Protein AF-A0AA50E082-F1 (afdb_monomer)

Mean predicted aligned error: 4.79 Å

Foldseek 3Di:
DDAPPQKDWDWDQDPLGIKIKIWRHGPPLDDPPDPLVVAAADEDEWDDDVQIALVVCNVPQVVCSNRHGYMYIGDVPDDDDDDD

Secondary structure (DSSP, 8-state):
----TTEEEEEEEETTEEEEEEEE-STTT--TT--GGGSPEEE----SSTT-SGGGGTTTGGGGTTTSEEEEEPPTTSSS----

Nearest PDB structures (foldseek):
  4dmc-assembly2_D  TM=8.461E-01  e=1.113E-03  Pseudomonas aeruginosa UCBPP-PA14
  4dmf-assembly2_D  TM=8.457E-01  e=1.540E-03  Pseudomonas aeruginosa UCBPP-PA14
  5jd5-assembly2_B  TM=6.121E-01  e=1.353E-01  uncultured bacterium
  7r7j-assembly2_B  TM=5.553E-01  e=2.852E+00  Escherichia coli K-12
  7r7j-assembly1_A  TM=5.328E-01  e=4.491E+00  Escherichia coli K-12

Sequence (84 aa):
MIEPLGFTRNSLVTSLGTIVYYEATEAPWVEAVDSLGDRQTLVFLHGFGGGSSAYEWSKVYPAFAADYRVLAPDLLGWGAPTIR

Structure (mmCIF, N/CA/C/O backbone):
data_AF-A0AA50E082-F1
#
_entry.id   AF-A0AA50E082-F1
#
loop_
_atom_site.group_PDB
_atom_site.id
_atom_site.type_symbol
_atom_site.label_atom_id
_atom_site.label_alt_id
_atom_site.label_comp_id
_atom_site.label_asym_id
_atom_site.label_entity_id
_atom_site.label_seq_id
_atom_site.pdbx_PDB_ins_code
_atom_site.Cartn_x
_atom_site.Cartn_y
_atom_site.Cartn_z
_atom_site.occupancy
_atom_site.B_iso_or_equiv
_atom_site.auth_seq_id
_atom_site.auth_comp_id
_atom_site.auth_asym_id
_atom_site.auth_atom_id
_atom_site.pdbx_PDB_model_num
ATOM 1 N N . MET A 1 1 ? 2.214 5.476 -14.920 1.00 66.19 1 MET A N 1
ATOM 2 C CA . MET A 1 1 ? 1.323 4.916 -13.887 1.00 66.19 1 MET A CA 1
ATOM 3 C C . MET A 1 1 ? -0.087 5.364 -14.203 1.00 66.19 1 MET A C 1
ATOM 5 O O . MET A 1 1 ? -0.237 6.508 -14.608 1.00 66.19 1 MET A O 1
ATOM 9 N N . ILE A 1 2 ? -1.079 4.485 -14.092 1.00 75.69 2 ILE A N 1
ATOM 10 C CA . ILE A 1 2 ? -2.480 4.913 -14.088 1.00 75.69 2 ILE A CA 1
ATOM 11 C C . ILE A 1 2 ? -2.837 5.103 -12.619 1.00 75.69 2 ILE A C 1
ATOM 13 O O . ILE A 1 2 ? -2.750 4.142 -11.859 1.00 75.69 2 ILE A O 1
ATOM 17 N N . GLU A 1 3 ? -3.168 6.329 -12.236 1.00 84.19 3 GLU A N 1
ATOM 18 C CA . GLU A 1 3 ? -3.767 6.634 -10.939 1.00 84.19 3 GLU A CA 1
ATOM 19 C C . GLU A 1 3 ? -5.285 6.562 -11.127 1.00 84.19 3 GLU A C 1
ATOM 21 O O . GLU A 1 3 ? -5.836 7.318 -11.935 1.00 84.19 3 GLU A O 1
ATOM 26 N N . PRO A 1 4 ? -5.968 5.590 -10.498 1.00 88.00 4 PRO A N 1
ATOM 27 C CA . PRO A 1 4 ? -7.415 5.496 -10.594 1.00 88.00 4 PRO A CA 1
ATOM 28 C C . PRO A 1 4 ? -8.068 6.745 -10.003 1.00 88.00 4 PRO A C 1
ATOM 30 O O . PRO A 1 4 ? -7.539 7.349 -9.074 1.00 88.00 4 PRO A O 1
ATOM 33 N N . LEU A 1 5 ? -9.229 7.127 -10.536 1.00 91.75 5 LEU A N 1
ATOM 34 C CA . LEU A 1 5 ? -10.013 8.244 -10.004 1.00 91.75 5 LEU A CA 1
ATOM 35 C C . LEU A 1 5 ? -10.157 8.102 -8.484 1.00 91.75 5 LEU A C 1
ATOM 37 O O . LEU A 1 5 ? -10.438 7.000 -8.033 1.00 91.75 5 LEU A O 1
ATOM 41 N N . GLY A 1 6 ? -9.966 9.172 -7.713 1.00 92.25 6 GLY A N 1
ATOM 42 C CA . GLY A 1 6 ? -10.135 9.166 -6.254 1.00 92.25 6 GLY A CA 1
ATOM 43 C C . GLY A 1 6 ? -9.028 8.460 -5.454 1.00 92.25 6 GLY A C 1
ATOM 44 O O . GLY A 1 6 ? -9.144 8.352 -4.230 1.00 92.25 6 GLY A O 1
ATOM 45 N N . PHE A 1 7 ? -7.969 7.975 -6.115 1.00 93.50 7 PHE A N 1
ATOM 46 C CA . PHE A 1 7 ? -6.775 7.436 -5.464 1.00 93.50 7 PHE A CA 1
ATOM 47 C C . PHE A 1 7 ? -5.642 8.455 -5.449 1.00 93.50 7 PHE A C 1
ATOM 49 O O . PHE A 1 7 ? -5.365 9.106 -6.455 1.00 93.50 7 PHE A O 1
ATOM 56 N N . THR A 1 8 ? -4.931 8.506 -4.328 1.00 92.50 8 THR A N 1
ATOM 57 C CA . THR A 1 8 ? -3.770 9.374 -4.139 1.00 92.50 8 THR A CA 1
ATOM 58 C C . THR A 1 8 ? -2.517 8.549 -3.915 1.00 92.50 8 TH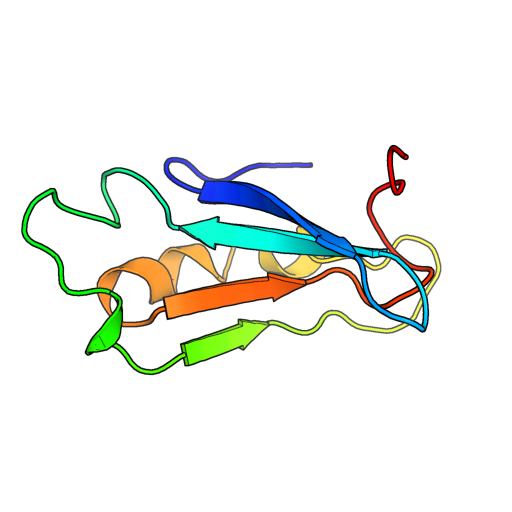R A C 1
ATOM 60 O O . THR A 1 8 ? -2.535 7.507 -3.256 1.00 92.50 8 THR A O 1
ATOM 63 N N . ARG A 1 9 ? -1.405 9.044 -4.462 1.00 92.56 9 ARG A N 1
ATOM 64 C CA . ARG A 1 9 ? -0.060 8.553 -4.183 1.00 92.56 9 ARG A CA 1
ATOM 65 C C . ARG A 1 9 ? 0.492 9.223 -2.929 1.00 92.56 9 ARG A C 1
ATOM 67 O O . ARG A 1 9 ? 0.773 10.419 -2.937 1.00 92.56 9 ARG A O 1
ATOM 74 N N . ASN A 1 10 ? 0.754 8.426 -1.905 1.00 92.75 10 ASN A N 1
ATOM 75 C CA . ASN A 1 10 ? 1.367 8.855 -0.655 1.00 92.75 10 ASN A CA 1
ATOM 76 C C . ASN A 1 10 ? 2.744 8.211 -0.459 1.00 92.75 10 ASN A C 1
ATOM 78 O O . ASN A 1 10 ? 3.126 7.257 -1.144 1.00 92.75 10 ASN A O 1
ATOM 82 N N . SER A 1 11 ? 3.513 8.746 0.487 1.00 93.12 11 SER A N 1
ATOM 83 C CA . SER A 1 11 ? 4.783 8.163 0.909 1.00 93.12 11 SER A CA 1
ATOM 84 C C . SER A 1 11 ? 4.894 8.118 2.430 1.00 93.12 11 SER A C 1
ATOM 86 O O . SER A 1 11 ? 4.377 8.978 3.141 1.00 93.12 11 SER A O 1
ATOM 88 N N . LEU A 1 12 ? 5.556 7.081 2.937 1.00 92.75 12 LEU A N 1
ATOM 89 C CA . LEU A 1 12 ? 5.832 6.892 4.356 1.00 92.75 12 LEU A CA 1
ATOM 90 C C . LEU A 1 12 ? 7.322 6.630 4.551 1.00 92.75 12 LEU A C 1
ATOM 92 O O . LEU A 1 12 ? 7.862 5.654 4.029 1.00 92.75 12 LEU A O 1
ATOM 96 N N . VAL A 1 13 ? 7.984 7.493 5.321 1.00 93.31 13 VAL A N 1
ATOM 97 C CA . VAL A 1 13 ? 9.386 7.303 5.710 1.00 93.31 13 VAL A CA 1
ATOM 98 C C . VAL A 1 13 ? 9.454 6.304 6.862 1.00 93.31 13 VAL A C 1
ATOM 100 O O . VAL A 1 13 ? 8.815 6.487 7.896 1.00 93.31 13 VAL A O 1
ATOM 103 N N . THR A 1 14 ? 10.255 5.258 6.692 1.00 90.56 14 THR A N 1
ATOM 104 C CA . THR A 1 14 ? 10.538 4.243 7.713 1.00 90.56 14 THR A CA 1
ATOM 105 C C . THR A 1 14 ? 12.041 4.187 7.994 1.00 90.56 14 THR A C 1
ATOM 107 O O . THR A 1 14 ? 12.845 4.760 7.257 1.00 90.56 14 THR A O 1
ATOM 110 N N . SER A 1 15 ? 12.453 3.449 9.027 1.00 93.88 15 SER A N 1
ATOM 111 C CA . SER A 1 15 ? 13.876 3.211 9.309 1.00 93.88 15 SER A CA 1
ATOM 112 C C . SER A 1 15 ? 14.603 2.424 8.209 1.00 93.88 15 SER A C 1
ATOM 114 O O . SER A 1 15 ? 15.828 2.480 8.140 1.00 93.88 15 SER A O 1
ATOM 116 N N . LEU A 1 16 ? 13.870 1.709 7.348 1.00 91.69 16 LEU A N 1
ATOM 117 C CA . LEU A 1 16 ? 14.415 0.877 6.268 1.00 91.69 16 LEU A CA 1
ATOM 118 C C . LEU A 1 16 ? 14.356 1.555 4.891 1.00 91.69 16 LEU A C 1
ATOM 120 O O . LEU A 1 16 ? 14.804 0.982 3.900 1.00 91.69 16 LEU A O 1
ATOM 124 N N . GLY A 1 17 ? 13.811 2.769 4.818 1.00 89.81 17 GLY A N 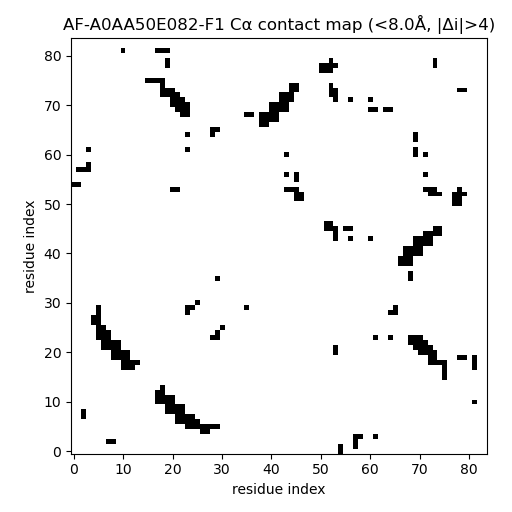1
ATOM 125 C CA . GLY A 1 17 ? 13.593 3.504 3.576 1.00 89.81 17 GLY A CA 1
ATOM 126 C C . GLY A 1 17 ? 12.172 4.043 3.473 1.00 89.81 17 GLY A C 1
ATOM 127 O O . GLY A 1 17 ? 11.382 3.957 4.413 1.00 89.81 17 GLY A O 1
ATOM 128 N N . THR A 1 18 ? 11.842 4.613 2.321 1.00 92.69 18 THR A N 1
ATOM 129 C CA . THR A 1 18 ? 10.506 5.159 2.072 1.00 92.69 18 THR A CA 1
ATOM 130 C C . THR A 1 18 ? 9.669 4.163 1.294 1.00 92.69 18 THR A C 1
ATOM 132 O O . THR A 1 18 ? 10.123 3.629 0.284 1.00 92.69 18 THR A O 1
ATOM 135 N N . ILE A 1 19 ? 8.438 3.962 1.746 1.00 93.56 19 ILE A N 1
ATOM 136 C CA . ILE A 1 19 ? 7.412 3.212 1.027 1.00 93.56 19 ILE A CA 1
ATOM 137 C C . ILE A 1 19 ? 6.534 4.219 0.297 1.00 93.56 19 ILE A C 1
ATOM 139 O O . ILE A 1 19 ? 6.019 5.149 0.917 1.00 93.56 19 ILE A O 1
ATOM 143 N N . VAL A 1 20 ? 6.358 4.039 -1.008 1.00 94.31 20 VAL A N 1
ATOM 144 C CA . VAL A 1 20 ? 5.320 4.731 -1.780 1.00 94.31 20 VAL A CA 1
ATOM 145 C C . VAL A 1 20 ? 4.096 3.828 -1.806 1.00 94.31 20 VAL A C 1
ATOM 147 O O . VAL A 1 20 ? 4.232 2.624 -2.000 1.00 94.31 20 VAL A O 1
ATOM 150 N N . TYR A 1 21 ? 2.908 4.379 -1.594 1.00 94.62 21 TYR A N 1
ATOM 151 C CA . TYR A 1 21 ? 1.670 3.608 -1.613 1.00 94.62 21 TYR A CA 1
ATOM 152 C C . TYR A 1 21 ? 0.517 4.405 -2.203 1.00 94.62 21 TYR A C 1
ATOM 154 O O . TYR A 1 21 ? 0.540 5.635 -2.219 1.00 94.62 21 TYR A O 1
ATOM 162 N N . TYR A 1 22 ? -0.484 3.681 -2.692 1.00 94.62 22 TYR A N 1
ATOM 163 C CA . TYR A 1 22 ? -1.709 4.246 -3.242 1.00 94.62 22 TYR A CA 1
ATOM 164 C C . TYR A 1 22 ? -2.877 3.853 -2.354 1.00 94.62 22 TYR A C 1
ATOM 166 O O . TYR A 1 22 ? -2.995 2.690 -1.958 1.00 94.62 22 TYR A O 1
ATOM 174 N N . GLU A 1 23 ? -3.732 4.817 -2.051 1.00 94.31 23 GLU A N 1
ATOM 175 C CA . GLU A 1 23 ? -4.952 4.602 -1.281 1.00 94.31 23 GLU A CA 1
ATOM 176 C C . GLU A 1 23 ? -6.084 5.472 -1.826 1.00 94.31 23 GLU A C 1
ATOM 178 O O . GLU A 1 23 ? -5.841 6.494 -2.470 1.00 94.31 23 GLU A O 1
ATOM 183 N N . ALA A 1 24 ? -7.321 5.050 -1.582 1.00 92.81 24 ALA A N 1
ATOM 184 C CA . ALA A 1 24 ? -8.492 5.847 -1.907 1.00 92.81 24 ALA A CA 1
ATOM 185 C C . ALA A 1 24 ? -8.650 6.955 -0.858 1.00 92.81 24 ALA A C 1
ATOM 187 O O . ALA A 1 24 ? -8.819 6.657 0.325 1.00 92.81 24 ALA A O 1
ATOM 188 N N . THR A 1 25 ? -8.581 8.217 -1.280 1.00 89.25 25 THR A N 1
ATOM 189 C CA . THR A 1 25 ? -8.688 9.380 -0.376 1.00 89.25 25 THR A CA 1
ATOM 190 C C . THR A 1 25 ? -9.840 10.310 -0.726 1.00 89.25 25 THR A C 1
ATOM 192 O O . THR A 1 25 ? -10.178 11.175 0.076 1.00 89.25 25 THR A O 1
ATOM 195 N N . GLU A 1 26 ? -10.429 10.166 -1.915 1.00 89.19 26 GLU A N 1
ATOM 196 C CA . GLU A 1 26 ? -11.439 11.086 -2.436 1.00 89.19 26 GLU A CA 1
ATOM 197 C C . GLU A 1 26 ? -12.627 10.343 -3.069 1.00 89.19 26 GLU A C 1
ATOM 199 O O . GLU A 1 26 ? -12.634 9.115 -3.226 1.00 89.19 26 GLU A O 1
ATOM 204 N N . ALA A 1 27 ? -13.647 11.114 -3.451 1.00 88.50 27 ALA A N 1
ATOM 205 C CA . ALA A 1 27 ? -14.798 10.620 -4.191 1.00 88.50 27 ALA A CA 1
ATOM 206 C C . ALA A 1 27 ? -14.367 9.884 -5.484 1.00 88.50 27 ALA A C 1
ATOM 208 O O . ALA A 1 27 ? -13.409 10.295 -6.148 1.00 88.50 27 ALA A O 1
ATOM 209 N N . PRO A 1 28 ? -15.074 8.809 -5.883 1.00 90.06 28 PRO A N 1
ATOM 210 C CA . 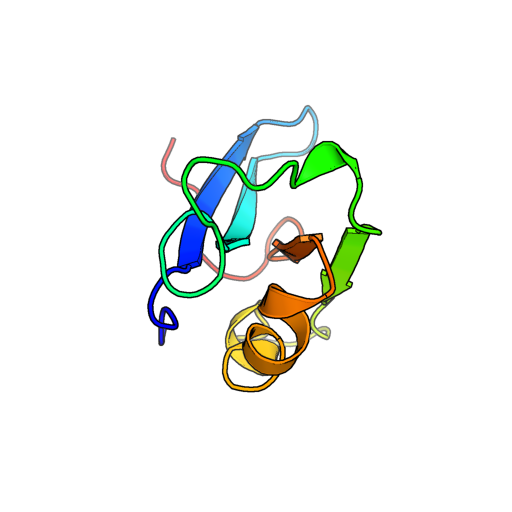PRO A 1 28 ? -16.339 8.318 -5.320 1.00 90.06 28 PRO A CA 1
ATOM 211 C C . PRO A 1 28 ? -16.184 7.320 -4.155 1.00 90.06 28 PRO A C 1
ATOM 213 O O . PRO A 1 28 ? -17.162 6.698 -3.757 1.00 90.06 28 PRO A O 1
ATOM 216 N N . TRP A 1 29 ? -14.968 7.096 -3.650 1.00 88.31 29 TRP A N 1
ATOM 217 C CA . TRP A 1 29 ? -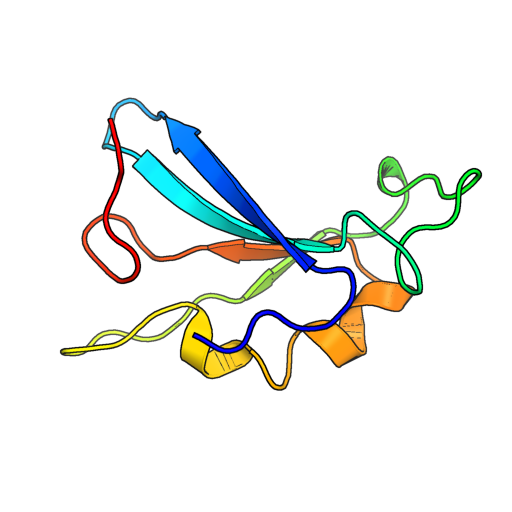14.695 6.007 -2.697 1.00 88.31 29 TRP A CA 1
ATOM 218 C C . TRP A 1 29 ? -14.747 6.440 -1.237 1.00 88.31 29 TRP A C 1
ATOM 220 O O . TRP A 1 29 ? -14.998 5.612 -0.359 1.00 88.31 29 TRP A O 1
ATOM 230 N N . VAL A 1 30 ? -14.449 7.718 -1.002 1.00 83.38 30 VAL A N 1
ATOM 231 C CA . VAL A 1 30 ? -14.422 8.349 0.313 1.00 83.38 30 VAL A CA 1
ATOM 232 C C . VAL A 1 30 ? -15.421 9.496 0.306 1.00 83.38 30 VAL A C 1
ATOM 234 O O . VAL A 1 30 ? -15.219 10.501 -0.376 1.00 83.38 30 VAL A O 1
ATOM 237 N N . GLU A 1 31 ? -16.505 9.338 1.058 1.00 78.31 31 GLU A N 1
ATOM 238 C CA . GLU A 1 31 ? -17.490 10.399 1.287 1.00 78.31 31 GLU A CA 1
ATOM 239 C C . GLU A 1 31 ? -17.108 11.242 2.516 1.00 78.31 31 GLU A C 1
ATOM 241 O O . GLU A 1 31 ? -16.410 10.784 3.418 1.00 78.31 31 GLU A O 1
ATOM 246 N N . ALA A 1 32 ? -17.603 12.480 2.609 1.00 64.94 32 ALA A N 1
ATOM 247 C CA . ALA A 1 32 ? -17.258 13.399 3.708 1.00 64.94 32 ALA A CA 1
ATOM 248 C C . ALA A 1 32 ? -17.660 12.898 5.116 1.00 64.94 32 ALA A C 1
ATOM 250 O O . ALA A 1 32 ? -17.190 13.430 6.120 1.00 64.94 32 ALA A O 1
ATOM 251 N N . VAL A 1 33 ? -18.544 11.896 5.188 1.00 59.88 33 VAL A N 1
ATOM 252 C CA . VAL A 1 33 ? -19.058 11.285 6.430 1.00 59.88 33 VAL A CA 1
ATOM 253 C C . VAL A 1 33 ? -18.534 9.855 6.624 1.00 59.88 33 VAL A C 1
ATOM 255 O O . VAL A 1 33 ? -18.949 9.156 7.544 1.00 59.88 33 VAL A O 1
ATOM 258 N N . ASP A 1 34 ? -17.655 9.401 5.737 1.00 66.69 34 ASP A N 1
ATOM 259 C CA . ASP A 1 34 ? -17.197 8.023 5.672 1.00 66.69 34 ASP A CA 1
ATOM 260 C C . ASP A 1 34 ? -16.124 7.768 6.734 1.00 66.69 34 ASP A C 1
ATOM 262 O O . ASP A 1 34 ? -15.014 8.309 6.685 1.00 66.69 34 ASP A O 1
ATOM 266 N N . SER A 1 35 ? -16.444 6.936 7.723 1.00 64.94 35 SER A N 1
ATOM 267 C CA . SER A 1 35 ? -15.465 6.446 8.684 1.00 64.94 35 SER A CA 1
ATOM 268 C C . SER A 1 35 ? -14.619 5.360 8.023 1.00 64.94 35 SER A C 1
ATOM 270 O O . SER A 1 35 ? -14.776 4.170 8.280 1.00 64.94 35 SER A O 1
ATOM 272 N N . LEU A 1 36 ? -13.639 5.760 7.204 1.00 66.50 36 LEU A N 1
ATOM 273 C CA . LEU A 1 36 ? -12.620 4.842 6.665 1.00 66.50 36 LEU A CA 1
ATOM 274 C C . LEU A 1 36 ? -11.958 3.975 7.754 1.00 66.50 36 LEU A C 1
ATOM 276 O O . LEU A 1 36 ? -11.463 2.890 7.459 1.00 66.50 36 LEU A O 1
ATOM 280 N N . GLY A 1 37 ? -11.959 4.446 9.007 1.00 68.81 37 GLY A N 1
ATOM 281 C CA . GLY A 1 37 ? -11.494 3.704 10.180 1.00 68.81 37 GLY A CA 1
ATOM 282 C C . GLY A 1 37 ? -12.313 2.456 10.534 1.00 68.81 37 GLY A C 1
ATOM 283 O O . GLY A 1 37 ? -11.772 1.572 11.193 1.00 68.81 37 GLY A O 1
ATOM 284 N N . ASP A 1 38 ? -13.560 2.346 10.069 1.00 81.06 38 ASP A N 1
ATOM 285 C CA . ASP A 1 38 ? -14.436 1.19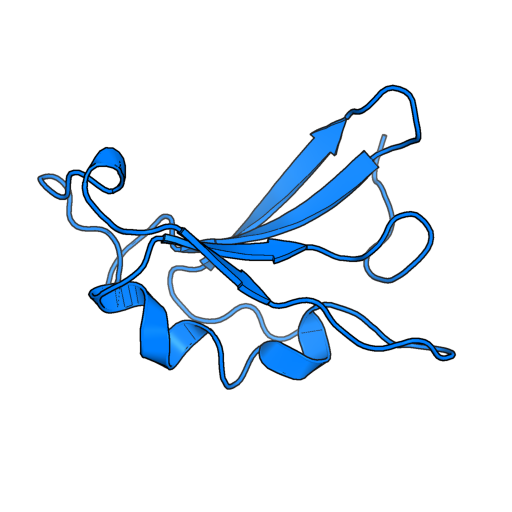8 10.336 1.00 81.06 38 ASP A CA 1
ATOM 286 C C . ASP A 1 38 ? -14.310 0.103 9.261 1.00 81.06 38 ASP A C 1
ATOM 288 O O . ASP A 1 38 ? -14.713 -1.043 9.481 1.00 81.06 38 ASP A O 1
ATOM 292 N N . ARG A 1 39 ? -13.721 0.421 8.097 1.00 87.94 39 ARG A N 1
ATOM 293 C CA . ARG A 1 39 ? -13.487 -0.550 7.019 1.00 87.94 39 ARG A CA 1
ATOM 294 C C . ARG A 1 39 ? -12.287 -1.438 7.329 1.00 87.94 39 ARG A C 1
ATOM 296 O O . ARG A 1 39 ? -11.243 -0.989 7.805 1.00 87.94 39 ARG A O 1
ATOM 303 N N . GLN A 1 40 ? -12.390 -2.713 6.959 1.00 94.38 40 GLN A N 1
ATOM 304 C CA . GLN A 1 40 ? -11.235 -3.606 6.994 1.00 94.38 40 GLN A CA 1
ATOM 305 C C . GLN A 1 40 ? -10.167 -3.133 5.999 1.00 94.38 40 GLN A C 1
ATOM 307 O O . GLN A 1 40 ? -10.475 -2.696 4.889 1.00 94.38 40 GLN A O 1
ATOM 312 N N . THR A 1 41 ? -8.898 -3.219 6.400 1.00 95.44 41 THR A N 1
ATOM 313 C CA . THR A 1 41 ? -7.774 -2.856 5.528 1.00 95.44 41 THR A CA 1
ATOM 314 C C . THR A 1 41 ? -7.427 -4.018 4.604 1.00 95.44 41 THR A C 1
ATOM 316 O O . THR A 1 41 ? -7.156 -5.122 5.075 1.00 95.44 41 THR A O 1
ATOM 319 N N . LEU A 1 42 ? -7.395 -3.756 3.297 1.00 96.44 42 LEU A N 1
ATOM 320 C CA . LEU A 1 42 ? -6.993 -4.710 2.267 1.00 96.44 42 LEU A CA 1
ATOM 321 C C . LEU A 1 42 ? -5.713 -4.220 1.586 1.00 96.44 42 LEU A C 1
ATOM 323 O O . LEU A 1 42 ? -5.693 -3.145 0.986 1.00 96.44 42 LEU A O 1
ATOM 327 N N . VAL A 1 43 ? -4.645 -5.016 1.679 1.00 97.06 43 VAL A N 1
ATOM 328 C CA . VAL A 1 43 ? -3.321 -4.665 1.145 1.00 97.06 43 VAL A CA 1
ATOM 329 C C . VAL A 1 43 ? -3.022 -5.468 -0.121 1.00 97.06 43 VAL A C 1
ATOM 331 O O . VAL A 1 43 ? -3.037 -6.698 -0.094 1.00 97.06 43 VAL A O 1
ATOM 334 N N . PHE A 1 44 ? -2.700 -4.776 -1.213 1.00 96.56 44 PHE A N 1
ATOM 335 C CA . PHE A 1 44 ? -2.310 -5.368 -2.494 1.00 96.56 44 PHE A CA 1
ATOM 336 C C . PHE A 1 44 ? -0.790 -5.343 -2.647 1.00 96.56 44 PHE A C 1
ATOM 338 O O . PHE A 1 44 ? -0.204 -4.295 -2.911 1.00 96.56 44 PHE A O 1
ATOM 345 N N . LEU A 1 45 ? -0.153 -6.504 -2.496 1.00 95.88 45 LEU A N 1
ATOM 346 C CA . LEU A 1 45 ? 1.286 -6.662 -2.703 1.00 95.88 45 LEU A CA 1
ATOM 347 C C . LEU A 1 45 ? 1.558 -7.147 -4.130 1.00 95.88 45 LEU A C 1
ATOM 349 O O . LEU A 1 45 ? 0.932 -8.095 -4.604 1.00 95.88 45 LEU A O 1
ATOM 353 N N . HIS A 1 46 ? 2.472 -6.477 -4.824 1.00 94.50 46 HIS A N 1
ATOM 354 C CA . HIS A 1 46 ? 2.920 -6.870 -6.159 1.00 94.50 46 HIS A CA 1
ATOM 355 C C . HIS A 1 46 ? 3.999 -7.967 -6.091 1.00 94.50 46 HIS A C 1
ATOM 357 O O . HIS A 1 46 ? 4.482 -8.323 -5.011 1.00 94.50 46 HIS A O 1
ATOM 363 N N . GLY A 1 47 ? 4.352 -8.530 -7.247 1.00 91.31 47 GLY A N 1
ATOM 364 C CA . GLY A 1 47 ? 5.345 -9.602 -7.348 1.00 91.31 47 GLY A CA 1
ATOM 365 C C . GLY A 1 47 ? 6.803 -9.132 -7.284 1.00 91.31 47 GLY A C 1
ATOM 366 O O . GLY A 1 47 ? 7.120 -7.981 -6.998 1.00 91.31 47 G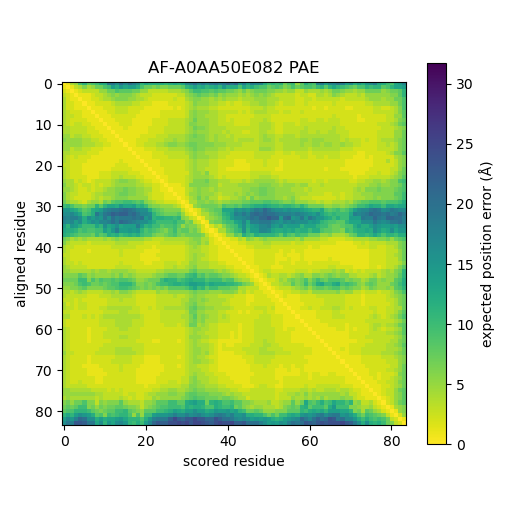LY A O 1
ATOM 367 N N . PHE A 1 48 ? 7.721 -10.047 -7.598 1.00 89.94 48 PHE A N 1
ATOM 368 C CA . PHE A 1 48 ? 9.142 -9.741 -7.764 1.00 89.94 48 PHE A CA 1
ATOM 369 C C . PHE A 1 48 ? 9.521 -9.789 -9.245 1.00 89.94 48 PHE A C 1
ATOM 371 O O . PHE A 1 48 ? 9.119 -10.700 -9.965 1.00 89.94 48 PHE A O 1
ATOM 378 N N . GLY A 1 49 ? 10.338 -8.838 -9.693 1.00 85.69 49 GLY A N 1
ATOM 379 C CA . GLY A 1 49 ? 10.839 -8.788 -11.066 1.00 85.69 49 GLY A CA 1
ATOM 380 C C . GLY A 1 49 ? 11.152 -7.364 -11.509 1.00 85.69 49 GLY A C 1
ATOM 381 O O . GLY A 1 49 ? 10.684 -6.397 -10.905 1.00 85.69 49 GLY A O 1
ATOM 382 N N . GLY A 1 50 ? 11.964 -7.224 -12.558 1.00 82.12 50 GLY A N 1
ATOM 383 C CA . GLY A 1 50 ? 12.270 -5.916 -13.135 1.00 82.12 50 GLY A CA 1
ATOM 384 C C . GLY A 1 50 ? 10.991 -5.215 -13.598 1.00 82.12 50 GLY A C 1
ATOM 385 O O . GLY A 1 50 ? 10.259 -5.757 -14.419 1.00 82.12 50 GLY A O 1
ATOM 386 N N . GLY A 1 51 ? 10.723 -4.024 -13.058 1.00 82.81 51 GLY A N 1
ATOM 387 C CA . GLY A 1 51 ? 9.526 -3.238 -13.376 1.00 82.81 51 GLY A CA 1
ATOM 388 C C . GLY A 1 51 ? 8.265 -3.590 -12.574 1.00 82.81 51 GLY A C 1
ATOM 389 O O . GLY A 1 51 ? 7.240 -2.941 -12.783 1.00 82.81 51 GLY A O 1
ATOM 390 N N . SER A 1 52 ? 8.321 -4.559 -11.650 1.00 89.56 52 SER A N 1
ATOM 391 C CA . SER A 1 52 ? 7.187 -4.858 -10.765 1.00 89.56 52 SER A CA 1
ATOM 392 C C . SER A 1 52 ? 6.940 -3.708 -9.782 1.00 89.56 52 SER A C 1
ATOM 394 O O . SER A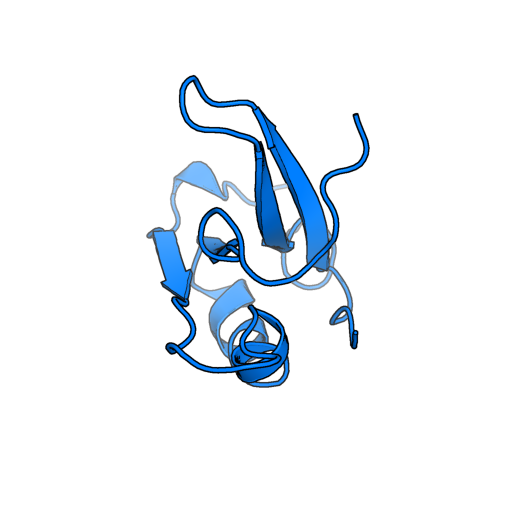 1 52 ? 7.883 -3.089 -9.278 1.00 89.56 52 SER A O 1
ATOM 396 N N . SER A 1 53 ? 5.665 -3.382 -9.580 1.00 92.56 53 SER A N 1
ATOM 397 C CA . SER A 1 53 ? 5.187 -2.257 -8.768 1.00 92.56 53 SER A CA 1
ATOM 398 C C . SER A 1 53 ? 3.688 -2.397 -8.492 1.00 92.56 53 SER A C 1
ATOM 400 O O . SER A 1 53 ? 3.001 -3.206 -9.124 1.00 92.56 53 SER A O 1
ATOM 402 N N . ALA A 1 54 ? 3.141 -1.536 -7.636 1.00 91.50 54 ALA A N 1
ATOM 403 C CA . ALA A 1 54 ? 1.707 -1.394 -7.381 1.00 91.50 54 ALA A CA 1
ATOM 404 C C . ALA A 1 54 ? 0.873 -1.173 -8.662 1.00 91.50 54 ALA A C 1
ATOM 406 O O . ALA A 1 54 ? -0.339 -1.404 -8.668 1.00 91.50 54 ALA A O 1
ATOM 407 N N . TYR A 1 55 ? 1.507 -0.773 -9.773 1.00 90.38 55 TYR A N 1
ATOM 408 C CA . TYR A 1 55 ? 0.862 -0.654 -11.079 1.00 90.38 55 TYR A CA 1
ATOM 409 C C . TYR A 1 55 ? 0.184 -1.951 -11.547 1.00 90.38 55 TYR A C 1
ATOM 411 O O . TYR A 1 55 ? -0.868 -1.869 -12.185 1.00 90.38 55 TYR A O 1
ATOM 419 N N . GLU A 1 56 ? 0.722 -3.125 -11.203 1.00 92.31 56 GLU A N 1
ATOM 420 C CA . GLU A 1 56 ? 0.148 -4.437 -11.559 1.00 92.31 56 GLU A CA 1
ATOM 421 C C . GLU A 1 56 ? -1.310 -4.577 -11.097 1.00 92.31 56 GLU A C 1
ATOM 423 O O . GLU A 1 56 ? -2.135 -5.179 -11.785 1.00 92.31 56 GLU A O 1
ATOM 428 N N . TRP A 1 57 ? -1.650 -3.935 -9.977 1.00 92.75 57 TRP A N 1
ATOM 429 C CA . TRP A 1 57 ? -2.980 -3.971 -9.379 1.00 92.75 57 TRP A CA 1
ATOM 430 C C . TRP A 1 57 ? -3.848 -2.749 -9.704 1.00 92.75 57 TRP A C 1
ATOM 432 O O . TRP A 1 57 ? -5.015 -2.732 -9.320 1.00 92.75 57 TRP A O 1
ATOM 442 N N . SER A 1 58 ? -3.341 -1.754 -10.445 1.00 91.19 58 SER A N 1
ATOM 443 C CA . SER A 1 58 ? -4.027 -0.463 -10.686 1.00 91.19 58 SER A CA 1
ATOM 444 C C . SER A 1 58 ? -5.402 -0.566 -11.348 1.00 91.19 58 SER A C 1
ATOM 446 O O . SER A 1 58 ? -6.237 0.320 -11.189 1.00 91.19 58 SER A O 1
ATOM 448 N N . LYS A 1 59 ? -5.674 -1.664 -12.057 1.00 92.06 59 LYS A N 1
ATOM 449 C CA . LYS A 1 59 ? -6.983 -1.944 -12.673 1.00 92.06 59 LYS A CA 1
ATOM 450 C C . LYS A 1 59 ? -7.896 -2.829 -11.818 1.00 92.06 59 LYS A C 1
ATOM 452 O O . LYS A 1 59 ? -9.013 -3.111 -12.235 1.00 92.06 59 LYS A O 1
ATOM 457 N N . VAL A 1 60 ? -7.415 -3.296 -10.669 1.00 94.06 60 VAL A N 1
ATOM 458 C CA . VAL A 1 60 ? -8.078 -4.293 -9.818 1.00 94.06 60 VAL A CA 1
ATOM 459 C C . VAL A 1 60 ? -8.441 -3.701 -8.464 1.00 94.06 60 VAL A C 1
ATOM 461 O O . VAL A 1 60 ? -9.606 -3.751 -8.081 1.00 94.06 60 VAL A O 1
ATOM 464 N N . TYR A 1 61 ? -7.484 -3.095 -7.755 1.00 93.94 61 TYR A N 1
ATOM 465 C CA . TYR A 1 61 ? -7.725 -2.581 -6.406 1.00 93.94 61 TYR A CA 1
ATOM 466 C C . TYR A 1 61 ? -8.852 -1.527 -6.300 1.00 93.94 61 TYR A C 1
ATOM 468 O O . TYR A 1 61 ? -9.484 -1.485 -5.244 1.00 93.94 61 TYR A O 1
ATOM 476 N N . PRO A 1 62 ? -9.206 -0.730 -7.341 1.00 93.81 62 PRO A N 1
ATOM 477 C CA . PRO A 1 62 ? -10.333 0.203 -7.235 1.00 93.81 62 PRO A CA 1
ATOM 478 C C . PRO A 1 62 ? -11.684 -0.488 -7.031 1.00 93.81 62 PRO A C 1
ATOM 480 O O . PRO A 1 62 ? -12.569 0.084 -6.407 1.00 93.81 62 PRO A O 1
ATOM 483 N N . ALA A 1 63 ? -11.837 -1.737 -7.487 1.00 94.69 63 ALA A N 1
ATOM 484 C CA . ALA A 1 63 ? -13.077 -2.497 -7.323 1.00 94.69 63 ALA A CA 1
ATOM 485 C C . ALA A 1 63 ? -13.408 -2.817 -5.853 1.00 94.69 63 ALA A C 1
ATOM 487 O O . ALA A 1 63 ? -14.531 -3.204 -5.556 1.00 94.69 63 ALA A O 1
ATOM 488 N N . PHE A 1 64 ? -12.444 -2.649 -4.945 1.00 94.81 64 PHE A N 1
ATOM 489 C CA . PHE A 1 64 ? -12.584 -2.930 -3.517 1.00 94.81 64 PHE A CA 1
ATOM 490 C C . PHE A 1 64 ? -12.706 -1.654 -2.672 1.00 94.81 64 PHE A C 1
ATOM 492 O O . PHE A 1 64 ? -12.919 -1.740 -1.467 1.00 94.81 64 PHE A O 1
ATOM 499 N N . ALA A 1 65 ? -12.566 -0.469 -3.276 1.00 92.88 65 ALA A N 1
ATOM 500 C CA . ALA A 1 65 ? -12.429 0.797 -2.554 1.00 92.88 65 ALA A CA 1
ATOM 501 C C . ALA A 1 65 ? -13.709 1.248 -1.827 1.00 92.88 65 ALA A C 1
ATOM 503 O O . ALA A 1 65 ? -13.627 2.005 -0.863 1.00 92.88 65 ALA A O 1
ATOM 504 N N . ALA A 1 66 ? -14.877 0.766 -2.267 1.00 90.88 66 ALA A N 1
ATOM 505 C CA . ALA A 1 66 ? -16.157 1.039 -1.615 1.00 90.88 66 ALA A CA 1
ATOM 506 C C . ALA A 1 66 ? -16.331 0.264 -0.294 1.00 90.88 66 ALA A C 1
ATOM 508 O O . ALA A 1 66 ? -16.948 0.772 0.636 1.00 90.88 66 ALA A O 1
ATOM 509 N N . ASP A 1 67 ? -15.759 -0.939 -0.194 1.00 91.88 67 ASP A N 1
ATOM 510 C CA . ASP A 1 67 ? -15.981 -1.845 0.943 1.00 91.88 67 ASP A CA 1
ATOM 511 C C . ASP A 1 67 ? -14.769 -1.929 1.885 1.00 91.88 67 ASP A C 1
ATOM 513 O O . ASP A 1 67 ? -14.902 -2.243 3.070 1.00 91.88 67 ASP A O 1
ATOM 517 N N . TYR A 1 68 ? -13.572 -1.629 1.375 1.00 93.81 68 TYR A N 1
ATOM 518 C CA . TYR A 1 68 ? -12.308 -1.791 2.087 1.00 93.81 68 TYR A CA 1
ATOM 519 C C . TYR A 1 68 ? -11.486 -0.508 2.105 1.00 93.81 68 TYR A C 1
ATOM 521 O O . TYR A 1 68 ? -11.487 0.285 1.163 1.00 93.81 68 TYR A O 1
ATOM 529 N N . ARG A 1 69 ? -10.667 -0.364 3.150 1.00 94.00 69 ARG A N 1
ATOM 530 C CA . ARG A 1 69 ? -9.531 0.556 3.125 1.00 94.00 69 ARG A CA 1
ATOM 531 C C . ARG A 1 69 ? -8.416 -0.078 2.292 1.00 94.00 69 ARG A C 1
ATOM 533 O O . ARG A 1 69 ? -7.658 -0.914 2.785 1.00 94.00 69 ARG A O 1
ATOM 540 N N . VAL A 1 70 ? -8.351 0.292 1.019 1.00 95.25 70 VAL A N 1
ATOM 541 C CA . VAL A 1 70 ? -7.383 -0.244 0.054 1.00 95.25 70 VAL A CA 1
ATOM 542 C C . VAL A 1 70 ? -6.022 0.428 0.219 1.00 95.25 70 VAL A C 1
ATOM 544 O O . VAL A 1 70 ? -5.932 1.651 0.155 1.00 95.25 70 VAL A O 1
ATOM 547 N N . LEU A 1 71 ? -4.966 -0.376 0.355 1.00 95.81 71 LEU A N 1
ATOM 548 C CA . LEU A 1 71 ? -3.570 0.066 0.308 1.00 95.81 71 LEU A CA 1
ATOM 549 C C . LEU A 1 71 ? -2.804 -0.741 -0.746 1.00 95.81 71 LEU A C 1
ATOM 551 O O . 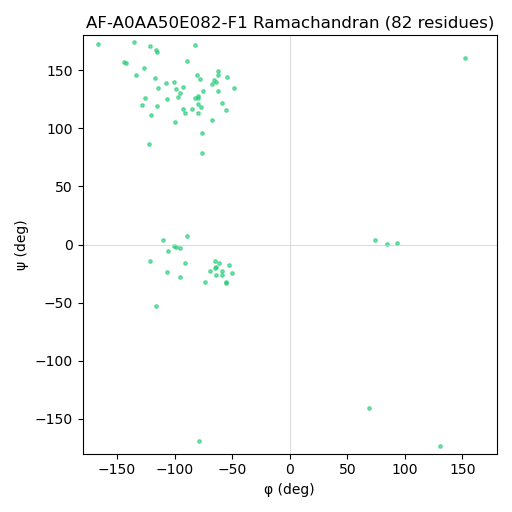LEU A 1 71 ? -2.764 -1.969 -0.681 1.00 95.81 71 LEU A O 1
ATOM 555 N N . ALA A 1 72 ? -2.143 -0.070 -1.685 1.00 96.50 72 ALA A N 1
ATOM 556 C CA . ALA A 1 72 ? -1.270 -0.707 -2.673 1.00 96.50 72 ALA A CA 1
ATOM 557 C C . ALA A 1 72 ? 0.151 -0.120 -2.581 1.00 96.50 72 ALA A C 1
ATOM 559 O O . ALA A 1 72 ? 0.441 0.870 -3.253 1.00 96.50 72 ALA A O 1
ATOM 560 N N . PRO A 1 73 ? 1.025 -0.651 -1.707 1.00 95.50 73 PRO A N 1
ATOM 561 C CA . PRO A 1 73 ? 2.402 -0.188 -1.583 1.00 95.50 73 PRO A CA 1
ATOM 562 C C . PRO A 1 73 ? 3.320 -0.774 -2.663 1.00 95.50 73 PRO A C 1
ATOM 564 O O . PRO A 1 73 ? 3.201 -1.940 -3.040 1.00 95.50 73 PRO A O 1
ATOM 567 N N . ASP A 1 74 ? 4.297 0.018 -3.093 1.00 94.19 74 ASP A N 1
ATOM 568 C CA . ASP A 1 74 ? 5.511 -0.493 -3.723 1.00 94.19 74 ASP A CA 1
ATOM 569 C C . ASP A 1 74 ? 6.419 -1.100 -2.641 1.00 94.19 74 ASP A C 1
ATOM 571 O O . ASP A 1 74 ? 6.656 -0.493 -1.589 1.00 94.19 74 ASP A O 1
ATOM 575 N N . LEU A 1 75 ? 6.927 -2.311 -2.881 1.00 92.25 75 LEU A N 1
ATOM 576 C CA . LEU A 1 75 ? 7.883 -2.955 -1.979 1.00 92.25 75 LEU A CA 1
ATOM 577 C C . LEU A 1 75 ? 9.171 -2.117 -1.887 1.00 92.25 75 LEU A C 1
ATOM 579 O O . LEU A 1 75 ? 9.606 -1.513 -2.864 1.00 92.25 75 LEU A O 1
ATOM 583 N N . LEU A 1 76 ? 9.816 -2.091 -0.715 1.00 90.12 76 LEU A N 1
ATOM 584 C CA . LEU A 1 76 ? 11.031 -1.296 -0.478 1.00 90.12 76 LEU A CA 1
ATOM 585 C C . LEU A 1 76 ? 12.141 -1.617 -1.487 1.00 90.12 76 LEU A C 1
ATOM 587 O O . LEU A 1 76 ? 12.682 -2.716 -1.471 1.00 90.12 76 LEU A O 1
ATOM 591 N N . GLY A 1 77 ? 12.525 -0.639 -2.309 1.00 86.50 77 GLY A N 1
ATOM 592 C CA . GLY A 1 77 ? 13.524 -0.821 -3.370 1.00 86.50 77 GLY A CA 1
ATOM 593 C C . GLY A 1 77 ? 12.936 -1.176 -4.742 1.00 86.50 77 GLY A C 1
ATOM 594 O O . GLY A 1 77 ? 13.696 -1.322 -5.698 1.00 86.50 77 GLY A O 1
ATOM 595 N N . TRP A 1 78 ? 11.609 -1.265 -4.857 1.00 89.62 78 TRP A N 1
ATOM 596 C CA . TRP A 1 78 ? 10.858 -1.441 -6.100 1.00 89.62 78 TRP A CA 1
ATOM 597 C C . TRP A 1 78 ? 9.951 -0.236 -6.382 1.00 89.62 78 TRP A C 1
ATOM 599 O O . TRP A 1 78 ? 9.724 0.613 -5.523 1.00 89.62 78 TRP A O 1
ATOM 609 N N . GLY A 1 79 ? 9.430 -0.179 -7.610 1.00 84.69 79 GLY A N 1
ATOM 610 C CA . GLY A 1 79 ? 8.388 0.766 -7.998 1.00 84.69 79 GLY A CA 1
ATOM 611 C C . GLY A 1 79 ? 8.816 2.232 -8.057 1.00 84.69 79 GLY A C 1
ATOM 612 O O . GLY A 1 79 ? 9.865 2.571 -8.614 1.00 84.69 79 GLY A O 1
ATOM 613 N N . ALA A 1 80 ? 7.933 3.119 -7.599 1.00 80.62 80 ALA A N 1
ATOM 614 C CA . ALA A 1 80 ? 8.071 4.554 -7.798 1.00 80.62 80 ALA A CA 1
ATOM 615 C C . ALA A 1 80 ? 9.290 5.130 -7.054 1.00 80.62 80 ALA A C 1
ATOM 617 O O . ALA A 1 80 ? 9.550 4.768 -5.906 1.00 80.62 80 ALA A O 1
ATOM 61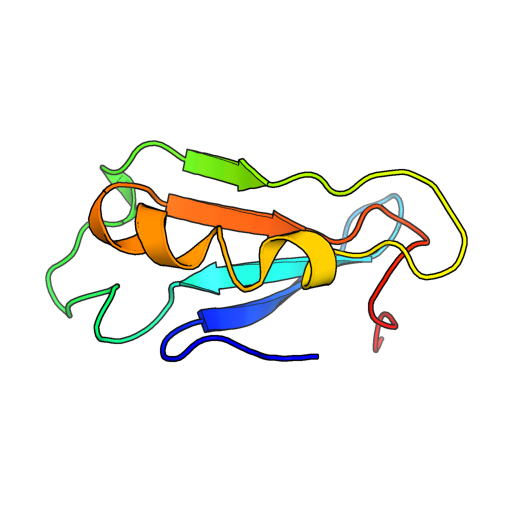8 N N . PRO A 1 81 ? 10.010 6.093 -7.660 1.00 71.56 81 PRO A N 1
ATOM 619 C CA . PRO A 1 81 ? 11.145 6.714 -7.006 1.00 71.56 81 PRO A CA 1
ATOM 620 C C . PRO A 1 81 ? 10.698 7.438 -5.735 1.00 71.56 81 PRO A C 1
ATOM 622 O O . PRO A 1 81 ? 9.749 8.231 -5.722 1.00 71.56 81 PRO A O 1
ATOM 625 N N . THR A 1 82 ? 11.435 7.179 -4.666 1.00 64.88 82 THR A N 1
ATOM 626 C CA . THR A 1 82 ? 11.357 7.936 -3.427 1.00 64.88 82 THR A CA 1
ATOM 627 C C . THR A 1 82 ? 11.886 9.345 -3.673 1.00 64.88 82 THR A C 1
ATOM 629 O O . THR A 1 82 ? 13.094 9.533 -3.814 1.00 64.88 82 THR A O 1
ATOM 632 N N . ILE A 1 83 ? 11.004 10.342 -3.721 1.00 56.06 83 ILE A N 1
ATOM 633 C CA . ILE A 1 83 ? 11.435 11.742 -3.659 1.00 56.06 83 ILE A CA 1
ATOM 634 C C . ILE A 1 83 ? 11.698 12.045 -2.180 1.00 56.06 83 ILE A C 1
ATOM 636 O O . ILE A 1 83 ? 10.821 11.809 -1.347 1.00 56.06 83 ILE A O 1
ATOM 640 N N . ARG A 1 84 ? 12.935 12.446 -1.867 1.00 51.28 84 ARG A N 1
ATOM 641 C CA . ARG A 1 84 ? 13.340 12.911 -0.534 1.00 51.28 84 ARG A CA 1
ATOM 642 C C . ARG A 1 84 ? 12.873 14.336 -0.293 1.00 51.28 84 ARG A C 1
ATOM 644 O O . ARG A 1 84 ? 12.922 15.120 -1.266 1.00 51.28 84 ARG A O 1
#

Solvent-accessible surface area (backbone atoms only — not comparable to full-atom values): 5160 Å² total; per-residue (Å²): 132,75,74,50,86,30,45,43,84,48,75,46,85,49,99,91,47,56,36,42,31,36,32,67,73,29,58,92,47,38,55,101,84,58,61,64,85,77,36,58,77,43,76,48,78,54,74,87,60,94,89,36,22,35,66,83,41,46,90,51,56,68,82,42,32,79,72,27,38,39,38,29,38,20,56,82,95,42,52,72,82,77,82,130

pLDDT: mean 87.54, std 10.3, range [51.28, 97.06]

Radius of gyration: 12.88 Å; Cα contacts (8 Å, |Δi|>4): 151; chains: 1; bounding box: 34×23×24 Å